Protein AF-A0A376YGI0-F1 (afdb_monomer_lite)

Organism: Escherichia coli (NCBI:txid562)

Secondary structure (DSSP, 8-state):
------S--SHHHHHHHHHHHHHHHHTT--HHHHHHHHHTPPPPTTSSEEEEEETTEEEEE----SHHHHHHHHHHHHHHH-TTS-------------

InterPro domains:
  IPR004101 Mur ligase, C-terminal [PF02875] (46-92)
  IPR036565 Mur-like, catalytic domain superfamily [G3DSA:3.40.1190.10] (1-43)
  IPR036565 Mur-like, catalytic domain superfamily [SSF53623] (3-41)
  IPR036615 Mur ligase, C-terminal domain superfamily [G3DSA:3.90.190.20] (44-94)
  IPR036615 Mur ligase, C-terminal domain superfamily [SSF53244] (45-89)
  IPR050061 Peptidoglycan biosynthesis MurCDEF [PTHR43445] (1-85)

pLDDT: mean 89.17, std 11.32, range [41.66, 98.31]

Structure (mmCIF, N/CA/C/O backbone):
data_AF-A0A376YGI0-F1
#
_entry.id   AF-A0A376YGI0-F1
#
loop_
_atom_site.group_PDB
_atom_site.id
_atom_site.type_symbol
_atom_site.label_atom_id
_atom_site.label_alt_id
_atom_site.label_comp_id
_atom_site.label_asym_id
_atom_site.label_entity_id
_atom_site.label_seq_id
_atom_site.pdbx_PDB_ins_code
_atom_site.Cartn_x
_atom_site.Cartn_y
_atom_site.Cartn_z
_atom_site.occupancy
_atom_site.B_iso_or_equiv
_atom_site.auth_seq_id
_atom_site.auth_comp_id
_atom_site.auth_asym_id
_atom_site.auth_atom_id
_atom_site.pdbx_PDB_model_num
ATOM 1 N N . MET A 1 1 ? 4.139 5.867 -21.115 1.00 73.81 1 MET A N 1
ATOM 2 C CA . MET A 1 1 ? 3.540 6.141 -19.788 1.00 73.81 1 MET A CA 1
ATOM 3 C C . MET A 1 1 ? 3.034 4.831 -19.199 1.00 73.81 1 MET A C 1
ATOM 5 O O . MET A 1 1 ? 2.814 3.911 -19.974 1.00 73.81 1 MET A O 1
ATOM 9 N N . GLY A 1 2 ? 2.891 4.734 -17.876 1.00 88.06 2 GLY A N 1
ATOM 10 C CA . GLY A 1 2 ? 2.295 3.581 -17.190 1.00 88.06 2 GLY A CA 1
ATOM 11 C C . GLY A 1 2 ? 1.280 4.051 -16.145 1.00 88.06 2 GLY A C 1
ATOM 12 O O . GLY A 1 2 ? 1.451 5.134 -15.587 1.00 88.06 2 GLY A O 1
ATOM 13 N N . GLU A 1 3 ? 0.234 3.261 -15.908 1.00 95.25 3 GLU A N 1
ATOM 14 C CA . GLU A 1 3 ? -0.811 3.505 -14.906 1.00 95.25 3 GLU A CA 1
ATOM 15 C C . GLU A 1 3 ? -0.837 2.317 -13.936 1.00 95.25 3 GLU A C 1
ATOM 17 O O . GLU A 1 3 ? -0.885 1.170 -14.375 1.00 95.25 3 GLU A O 1
ATOM 22 N N . VAL A 1 4 ? -0.793 2.574 -12.625 1.00 96.31 4 VAL A N 1
ATOM 23 C CA . VAL A 1 4 ? -0.880 1.523 -11.598 1.00 96.31 4 VAL A CA 1
ATOM 24 C C . VAL A 1 4 ? -2.315 1.438 -11.092 1.00 96.31 4 VAL A C 1
ATOM 26 O O . VAL A 1 4 ? -2.837 2.405 -10.540 1.00 96.31 4 VAL A O 1
ATOM 29 N N . LYS A 1 5 ? -2.935 0.262 -11.226 1.00 94.81 5 LYS A N 1
ATOM 30 C CA . LYS A 1 5 ? -4.251 -0.052 -10.652 1.00 94.81 5 LYS A CA 1
ATOM 31 C C . LYS A 1 5 ? -4.087 -1.120 -9.580 1.00 94.81 5 LYS A C 1
ATOM 33 O O . LYS A 1 5 ? -3.818 -2.271 -9.898 1.00 94.81 5 LYS A O 1
ATOM 38 N N . TRP A 1 6 ? -4.244 -0.737 -8.318 1.00 93.44 6 TRP A N 1
ATOM 39 C CA . TRP A 1 6 ? -4.079 -1.618 -7.159 1.00 93.44 6 TRP A CA 1
ATOM 40 C C . TRP A 1 6 ? -5.050 -1.248 -6.032 1.00 93.44 6 TRP A C 1
ATOM 42 O O . TRP A 1 6 ? -5.722 -0.219 -6.089 1.00 93.44 6 TRP A O 1
ATOM 52 N N . SER A 1 7 ? -5.109 -2.065 -4.981 1.00 89.19 7 SER A N 1
ATOM 53 C CA . SER A 1 7 ? -5.957 -1.815 -3.806 1.00 89.19 7 SER A CA 1
ATOM 54 C C . SER A 1 7 ? -5.217 -1.167 -2.629 1.00 89.19 7 SER A C 1
ATOM 56 O O . SER A 1 7 ? -5.793 -1.016 -1.547 1.00 89.19 7 SER A O 1
ATOM 58 N N . LEU A 1 8 ? -3.928 -0.840 -2.787 1.00 89.88 8 LEU A N 1
ATOM 59 C CA . LEU A 1 8 ? -3.132 -0.225 -1.727 1.00 89.88 8 LEU A CA 1
ATOM 60 C C . LEU A 1 8 ? -3.546 1.234 -1.517 1.00 89.88 8 LEU A C 1
ATOM 62 O O . LEU A 1 8 ? -3.876 1.952 -2.457 1.00 89.88 8 LEU A O 1
ATOM 66 N N . VAL A 1 9 ? -3.502 1.675 -0.259 1.00 87.62 9 VAL A N 1
ATOM 67 C CA . VAL A 1 9 ? -3.915 3.023 0.154 1.00 87.62 9 VAL A CA 1
ATOM 68 C C . VAL A 1 9 ? -2.768 3.787 0.803 1.00 87.62 9 VAL A C 1
ATOM 70 O O . VAL A 1 9 ? -1.850 3.189 1.369 1.00 87.62 9 VAL A O 1
ATOM 73 N N . GLY A 1 10 ? -2.860 5.114 0.770 1.00 86.56 10 GLY A N 1
ATOM 74 C CA . GLY A 1 10 ? -1.923 6.021 1.425 1.00 86.56 10 GLY A CA 1
ATOM 75 C C . GLY A 1 10 ? -0.767 6.465 0.532 1.00 86.56 10 GLY A C 1
ATOM 76 O O . GLY A 1 10 ? -0.214 5.698 -0.255 1.00 86.56 10 GLY A O 1
ATOM 77 N N . GLU A 1 11 ? -0.367 7.720 0.712 1.00 89.38 11 GLU A N 1
ATOM 78 C CA . GLU A 1 11 ? 0.702 8.379 -0.045 1.00 89.38 11 GLU A CA 1
ATOM 79 C C . GLU A 1 11 ? 2.045 7.653 0.053 1.00 89.38 11 GLU A C 1
ATOM 81 O O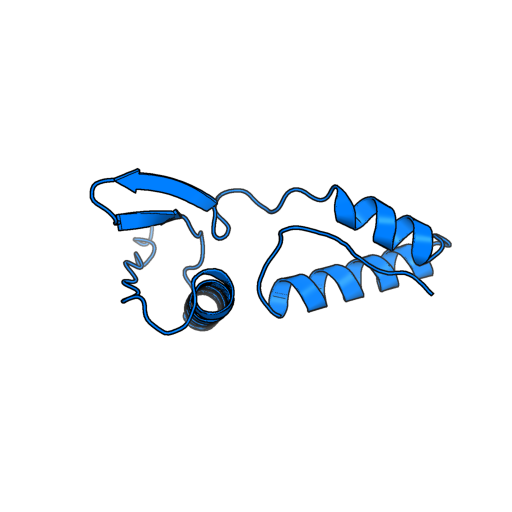 . GLU A 1 11 ? 2.782 7.552 -0.921 1.00 89.38 11 GLU A O 1
ATOM 86 N N . HIS A 1 12 ? 2.325 7.040 1.201 1.00 88.75 12 HIS A N 1
ATOM 87 C CA . HIS A 1 12 ? 3.527 6.237 1.374 1.00 88.75 12 HIS A CA 1
ATOM 88 C C . HIS A 1 12 ? 3.596 5.049 0.398 1.00 88.75 12 HIS A C 1
ATOM 90 O O . HIS A 1 12 ? 4.657 4.778 -0.154 1.00 88.75 12 HIS A O 1
ATOM 96 N N . ASN A 1 13 ? 2.473 4.370 0.125 1.00 91.00 13 ASN A N 1
ATOM 97 C CA . ASN A 1 13 ? 2.454 3.308 -0.883 1.00 91.00 13 ASN A CA 1
ATOM 98 C C . ASN A 1 13 ? 2.606 3.876 -2.296 1.00 91.00 13 ASN A C 1
ATOM 100 O O . ASN A 1 13 ? 3.311 3.273 -3.098 1.00 91.00 13 ASN A O 1
ATOM 104 N N . MET A 1 14 ? 2.032 5.049 -2.590 1.00 93.06 14 MET A N 1
ATOM 105 C CA . MET A 1 14 ? 2.250 5.721 -3.879 1.00 93.06 14 MET A CA 1
ATOM 106 C C . MET A 1 14 ? 3.736 6.024 -4.112 1.00 93.06 14 MET A C 1
ATOM 108 O O . MET A 1 14 ? 4.268 5.684 -5.166 1.00 93.06 14 MET A O 1
ATOM 112 N N . HIS A 1 15 ? 4.429 6.578 -3.111 1.00 95.19 15 HIS A N 1
ATOM 113 C CA . HIS A 1 15 ? 5.871 6.819 -3.180 1.00 95.19 15 HIS A CA 1
ATOM 114 C C . HIS A 1 15 ? 6.671 5.522 -3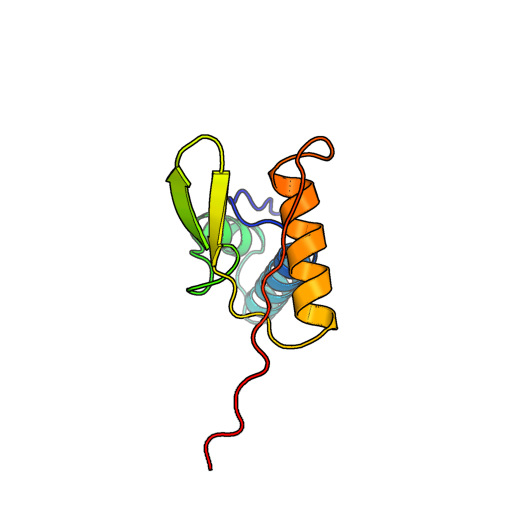.333 1.00 95.19 15 HIS A C 1
ATOM 116 O O . HIS A 1 15 ? 7.547 5.452 -4.191 1.00 95.19 15 HIS A O 1
ATOM 122 N N . ASN A 1 16 ? 6.342 4.473 -2.575 1.00 94.88 16 ASN A N 1
ATOM 123 C CA . ASN A 1 16 ? 7.007 3.174 -2.712 1.00 94.88 16 ASN A CA 1
ATOM 124 C C . ASN A 1 16 ? 6.834 2.592 -4.125 1.00 94.88 16 ASN A C 1
ATOM 126 O O . ASN A 1 16 ? 7.803 2.111 -4.707 1.00 94.88 16 ASN A O 1
ATOM 130 N N . GLY A 1 17 ? 5.630 2.680 -4.699 1.00 95.94 17 GLY A N 1
ATOM 131 C CA . GLY A 1 17 ? 5.358 2.248 -6.071 1.00 95.94 17 GLY A CA 1
ATOM 132 C C . GLY A 1 17 ? 6.145 3.055 -7.103 1.00 95.94 17 GLY A C 1
ATOM 133 O O . GLY A 1 17 ? 6.781 2.477 -7.982 1.00 95.94 17 GLY A O 1
ATOM 134 N N . LEU A 1 18 ? 6.175 4.383 -6.961 1.00 96.56 18 LEU A N 1
ATOM 135 C CA . LEU A 1 18 ? 6.953 5.259 -7.837 1.00 96.56 18 LEU A CA 1
ATOM 136 C C . LEU A 1 18 ? 8.451 4.923 -7.793 1.00 96.56 18 LEU A C 1
ATOM 138 O O . LEU A 1 18 ? 9.083 4.794 -8.841 1.00 96.56 18 LEU A O 1
ATOM 142 N N . MET A 1 19 ? 9.007 4.727 -6.595 1.00 97.81 19 MET A N 1
ATOM 143 C CA . MET A 1 19 ? 10.410 4.346 -6.419 1.00 97.81 19 MET A CA 1
ATOM 144 C C . MET A 1 19 ? 10.705 2.956 -6.991 1.00 97.81 19 MET A C 1
ATOM 146 O O . MET A 1 19 ? 11.748 2.769 -7.614 1.00 97.81 19 MET A O 1
ATOM 150 N N . ALA A 1 20 ? 9.786 1.998 -6.844 1.00 97.56 20 ALA A N 1
ATOM 151 C CA . ALA A 1 20 ? 9.918 0.671 -7.441 1.00 97.56 20 ALA A CA 1
ATOM 152 C C . ALA A 1 20 ? 9.930 0.732 -8.978 1.00 97.56 20 ALA A C 1
ATOM 154 O O . ALA A 1 20 ? 10.787 0.110 -9.606 1.00 97.56 20 ALA A O 1
ATOM 155 N N . ILE A 1 21 ? 9.045 1.529 -9.590 1.00 97.81 21 ILE A N 1
ATOM 156 C CA . ILE A 1 21 ? 9.042 1.759 -11.045 1.00 97.81 21 ILE A CA 1
ATOM 157 C C . ILE A 1 21 ? 10.352 2.419 -11.486 1.00 97.81 21 ILE A C 1
ATOM 159 O O . ILE A 1 21 ? 10.942 1.996 -12.481 1.00 97.81 21 ILE A O 1
ATOM 163 N N . ALA A 1 22 ? 10.831 3.429 -10.754 1.00 97.75 22 ALA A N 1
ATOM 164 C CA . ALA A 1 22 ? 12.085 4.111 -11.065 1.00 97.75 22 ALA A CA 1
ATOM 165 C C . ALA A 1 22 ? 13.291 3.155 -11.001 1.00 97.75 22 ALA A C 1
ATOM 167 O O . ALA A 1 22 ? 14.114 3.137 -11.918 1.00 97.75 22 ALA A O 1
ATOM 168 N N . ALA A 1 23 ? 13.362 2.313 -9.967 1.00 98.31 23 ALA A N 1
ATOM 169 C CA . ALA A 1 23 ? 14.405 1.302 -9.818 1.00 98.31 23 ALA A CA 1
ATOM 170 C C . ALA A 1 23 ? 14.343 0.238 -10.929 1.00 98.31 23 ALA A C 1
ATOM 172 O O . ALA A 1 23 ? 15.365 -0.080 -11.532 1.00 98.31 23 ALA A O 1
ATOM 173 N N . ALA A 1 24 ? 13.151 -0.266 -11.264 1.00 98.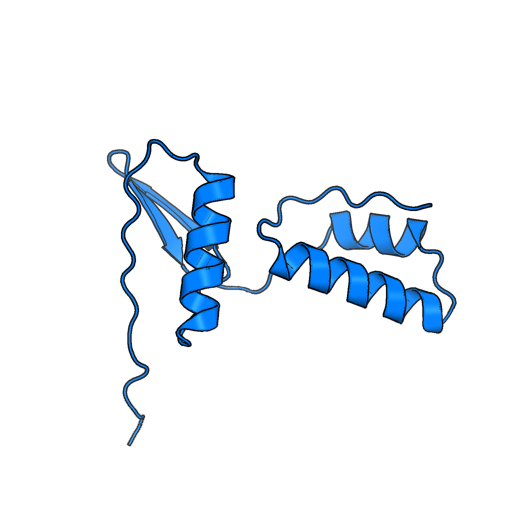00 24 ALA A N 1
ATOM 174 C CA . ALA A 1 24 ? 12.970 -1.229 -12.353 1.00 98.00 24 ALA A CA 1
ATOM 175 C C . ALA A 1 24 ? 13.367 -0.629 -13.713 1.00 98.00 24 ALA A C 1
ATOM 177 O O . ALA A 1 24 ? 14.039 -1.270 -14.523 1.00 98.00 24 ALA A O 1
ATOM 178 N N . ARG A 1 25 ? 13.016 0.641 -13.946 1.00 97.44 25 ARG A N 1
ATOM 179 C CA . ARG A 1 25 ? 13.422 1.371 -15.148 1.00 97.44 25 ARG A CA 1
ATOM 180 C C . ARG A 1 25 ? 14.938 1.510 -15.253 1.00 97.44 25 ARG A C 1
ATOM 182 O O . ARG A 1 25 ? 15.466 1.405 -16.358 1.00 97.44 25 ARG A O 1
ATOM 189 N N . HIS A 1 26 ? 15.633 1.723 -14.137 1.00 98.00 26 HIS A N 1
ATOM 190 C CA . HIS A 1 26 ? 17.092 1.838 -14.117 1.00 98.00 26 HIS A CA 1
ATOM 191 C C . HIS A 1 26 ? 17.797 0.575 -14.643 1.00 98.00 26 HIS A C 1
ATOM 193 O O . HIS A 1 26 ? 18.855 0.683 -15.253 1.00 98.00 26 HIS A O 1
ATOM 199 N N . VAL A 1 27 ? 17.179 -0.601 -14.488 1.00 98.06 27 VAL A N 1
ATOM 200 C CA . VAL A 1 27 ? 17.693 -1.885 -15.001 1.00 98.06 27 VAL A CA 1
ATOM 201 C C . VAL A 1 27 ? 17.047 -2.325 -16.325 1.00 98.06 27 VAL A C 1
ATOM 203 O O . VAL A 1 27 ? 17.209 -3.466 -16.743 1.00 98.06 27 VAL A O 1
ATOM 206 N N . GLY A 1 28 ? 16.326 -1.426 -17.008 1.00 98.00 28 GLY A N 1
ATOM 207 C CA . GLY A 1 28 ? 15.813 -1.646 -18.366 1.00 98.00 28 GLY A CA 1
ATOM 208 C C . GLY A 1 28 ? 14.354 -2.100 -18.477 1.00 98.00 28 GLY A C 1
ATOM 209 O O . GLY A 1 28 ? 13.870 -2.277 -19.592 1.00 98.00 28 GLY A O 1
ATOM 210 N N . VAL A 1 29 ? 13.615 -2.237 -17.371 1.00 98.19 29 VAL A N 1
ATOM 211 C CA . VAL A 1 29 ? 12.184 -2.592 -17.422 1.00 98.19 29 VAL A CA 1
ATOM 212 C C . VAL A 1 29 ? 11.367 -1.408 -17.951 1.00 98.19 29 VAL A C 1
ATOM 214 O O . VAL A 1 29 ? 11.575 -0.252 -17.556 1.00 98.19 29 VAL A O 1
ATOM 217 N N . ALA A 1 30 ? 10.417 -1.657 -18.856 1.00 97.62 30 ALA A N 1
ATOM 218 C CA . ALA A 1 30 ? 9.535 -0.596 -19.322 1.00 97.62 30 ALA A CA 1
ATOM 219 C C . ALA A 1 30 ? 8.614 -0.131 -18.172 1.00 97.62 30 ALA A C 1
ATOM 221 O O . ALA A 1 30 ? 8.067 -0.964 -17.449 1.00 97.62 30 ALA A O 1
ATOM 222 N N . PRO A 1 31 ? 8.368 1.184 -17.999 1.00 96.75 31 PRO A N 1
ATOM 223 C CA . PRO A 1 31 ? 7.515 1.672 -16.913 1.00 96.75 31 PRO A CA 1
ATOM 224 C C . PRO A 1 31 ? 6.092 1.099 -16.936 1.00 96.75 31 PRO A C 1
ATOM 226 O O . PRO A 1 31 ? 5.482 0.952 -15.884 1.00 96.75 31 PRO A O 1
ATOM 229 N N . ALA A 1 32 ? 5.568 0.768 -18.122 1.00 97.12 32 ALA A N 1
ATOM 230 C CA . ALA A 1 32 ? 4.264 0.126 -18.270 1.00 97.12 32 ALA A CA 1
ATOM 231 C C . ALA A 1 32 ? 4.255 -1.299 -17.691 1.00 97.12 32 ALA A C 1
ATOM 233 O O . ALA A 1 32 ? 3.329 -1.650 -16.967 1.00 97.12 32 ALA A O 1
ATOM 234 N N . ASP A 1 33 ? 5.311 -2.082 -17.926 1.00 97.69 33 ASP A N 1
ATOM 235 C CA . ASP A 1 33 ? 5.435 -3.442 -17.391 1.00 97.69 33 ASP A CA 1
ATOM 236 C C . ASP A 1 33 ? 5.586 -3.422 -15.869 1.00 97.69 33 ASP A C 1
ATOM 238 O O . ASP A 1 33 ? 4.915 -4.174 -15.164 1.00 97.69 33 ASP A O 1
ATOM 242 N N . ALA A 1 34 ? 6.403 -2.500 -15.345 1.00 97.88 34 ALA A N 1
ATOM 243 C CA . ALA A 1 34 ? 6.535 -2.294 -13.905 1.00 97.88 34 ALA A CA 1
ATOM 244 C C . ALA A 1 34 ? 5.199 -1.873 -13.264 1.00 97.88 34 ALA A C 1
ATOM 246 O O . ALA A 1 34 ? 4.838 -2.377 -12.201 1.00 97.88 34 ALA A O 1
ATOM 247 N N . ALA A 1 35 ? 4.441 -0.988 -13.920 1.00 97.06 35 ALA A N 1
ATOM 248 C CA . ALA A 1 35 ? 3.132 -0.558 -13.438 1.00 97.06 35 ALA A CA 1
ATOM 249 C C . ALA A 1 35 ? 2.101 -1.701 -13.433 1.00 97.06 35 ALA A C 1
ATOM 251 O O . ALA A 1 35 ? 1.377 -1.868 -12.450 1.00 97.06 35 ALA A O 1
ATOM 252 N N . ASN A 1 36 ? 2.088 -2.528 -14.482 1.00 96.94 36 ASN A N 1
ATOM 253 C CA . ASN A 1 36 ? 1.246 -3.721 -14.562 1.00 96.94 36 ASN A CA 1
ATOM 254 C C . ASN A 1 36 ? 1.601 -4.735 -13.466 1.00 96.94 36 ASN A C 1
ATOM 256 O O . ASN A 1 36 ? 0.710 -5.248 -12.789 1.00 96.94 36 ASN A O 1
ATOM 260 N N . ALA A 1 37 ? 2.895 -4.984 -13.239 1.00 96.50 37 ALA A N 1
ATOM 261 C CA . ALA A 1 37 ? 3.359 -5.886 -12.187 1.00 96.50 37 ALA A CA 1
ATOM 262 C C . ALA A 1 37 ? 2.915 -5.412 -10.793 1.00 96.50 37 ALA A C 1
ATOM 264 O O . ALA A 1 37 ? 2.401 -6.211 -10.006 1.00 96.50 37 ALA A O 1
ATOM 265 N N . LEU A 1 38 ? 3.025 -4.106 -10.513 1.00 96.50 38 LEU A N 1
ATOM 266 C CA . LEU A 1 38 ? 2.539 -3.510 -9.264 1.00 96.50 38 LEU A CA 1
ATOM 267 C C . LEU A 1 38 ? 1.029 -3.679 -9.053 1.00 96.50 38 LEU A C 1
ATOM 269 O O . LEU A 1 38 ? 0.592 -3.705 -7.905 1.00 96.50 38 LEU A O 1
ATOM 273 N N . GLY A 1 39 ? 0.234 -3.855 -10.112 1.00 95.25 39 GLY A N 1
ATOM 274 C CA . GLY A 1 39 ? -1.194 -4.157 -9.983 1.00 95.25 39 GLY A CA 1
ATOM 275 C C . GLY A 1 39 ? -1.478 -5.478 -9.257 1.00 95.25 39 GLY A C 1
ATOM 276 O O . GLY A 1 39 ? -2.494 -5.604 -8.577 1.00 95.25 39 GLY A O 1
ATOM 277 N N . SER A 1 40 ? -0.552 -6.439 -9.340 1.00 93.94 40 SER A N 1
ATOM 278 C CA . SER A 1 40 ? -0.618 -7.725 -8.627 1.00 93.94 40 SER A CA 1
ATOM 279 C C . SER A 1 40 ? 0.104 -7.728 -7.274 1.00 93.94 40 SER A C 1
ATOM 281 O O . SER A 1 40 ? 0.147 -8.756 -6.597 1.00 93.94 40 SER A O 1
ATOM 283 N N . PHE A 1 41 ? 0.688 -6.596 -6.866 1.00 93.69 41 PHE A N 1
ATOM 284 C CA . PHE A 1 41 ? 1.449 -6.516 -5.626 1.00 93.69 41 PHE A CA 1
ATOM 285 C C . PHE A 1 41 ? 0.547 -6.738 -4.409 1.00 93.69 41 PHE A C 1
ATOM 287 O O . PHE A 1 41 ? -0.426 -6.018 -4.179 1.00 93.69 41 PHE A O 1
ATOM 294 N N . ILE A 1 42 ? 0.922 -7.715 -3.588 1.00 88.94 42 ILE A N 1
ATOM 295 C CA . ILE A 1 42 ? 0.292 -7.966 -2.297 1.00 88.94 42 ILE A CA 1
ATOM 296 C C . ILE A 1 42 ? 1.107 -7.227 -1.243 1.00 88.94 42 ILE A C 1
ATOM 298 O O . ILE A 1 42 ? 2.318 -7.414 -1.127 1.00 88.94 42 ILE A O 1
ATOM 302 N N . ASN A 1 43 ? 0.431 -6.373 -0.479 1.00 86.44 43 ASN A N 1
ATOM 303 C CA . ASN A 1 43 ? 1.073 -5.567 0.549 1.00 86.44 43 ASN A CA 1
ATOM 304 C C . ASN A 1 43 ? 1.742 -6.442 1.626 1.00 86.44 43 ASN A C 1
ATOM 306 O O . ASN A 1 43 ? 1.408 -7.615 1.806 1.00 86.44 43 ASN A O 1
ATOM 310 N N . ALA A 1 44 ? 2.663 -5.851 2.385 1.00 88.25 44 ALA A N 1
ATOM 311 C CA . ALA A 1 44 ? 3.279 -6.521 3.521 1.00 88.25 44 ALA A CA 1
ATOM 312 C C . ALA A 1 44 ? 2.212 -7.007 4.519 1.00 88.25 44 ALA A C 1
ATOM 314 O O . ALA A 1 44 ? 1.213 -6.323 4.761 1.00 88.25 44 ALA A O 1
ATOM 315 N N . ARG A 1 45 ? 2.442 -8.176 5.135 1.00 88.44 45 ARG A N 1
ATOM 316 C CA . ARG A 1 45 ? 1.571 -8.671 6.211 1.00 88.44 45 ARG A CA 1
ATOM 317 C C . ARG A 1 45 ? 1.440 -7.626 7.314 1.00 88.44 45 ARG A C 1
ATOM 319 O O . ARG A 1 45 ? 2.421 -6.958 7.650 1.00 88.44 45 ARG A O 1
ATOM 326 N N . ARG A 1 46 ? 0.247 -7.543 7.908 1.00 90.62 46 ARG A N 1
ATOM 327 C CA . ARG A 1 46 ? -0.076 -6.597 8.981 1.00 90.62 46 ARG A CA 1
ATOM 328 C C . ARG A 1 46 ? 0.130 -5.139 8.557 1.00 90.62 46 ARG A C 1
ATOM 330 O O . ARG A 1 46 ? 0.698 -4.357 9.310 1.00 90.62 46 ARG A O 1
ATOM 337 N N . ARG A 1 47 ? -0.262 -4.766 7.335 1.00 91.50 47 ARG A N 1
ATOM 338 C CA . ARG A 1 47 ? -0.220 -3.382 6.832 1.00 91.50 47 ARG A CA 1
ATOM 339 C C . ARG A 1 47 ? -1.616 -2.953 6.391 1.00 91.50 47 ARG A C 1
ATOM 341 O O . ARG A 1 47 ? -2.026 -3.252 5.270 1.00 91.50 47 ARG A O 1
ATOM 348 N N . LEU A 1 48 ? -2.346 -2.280 7.283 1.00 90.38 48 LEU A N 1
ATOM 349 C CA . LEU A 1 48 ? -3.790 -2.026 7.181 1.00 90.38 48 LEU A CA 1
ATOM 350 C C . LEU A 1 48 ? -4.581 -3.275 6.759 1.00 90.38 48 LEU A C 1
ATOM 352 O O . LEU A 1 48 ? -5.473 -3.224 5.905 1.00 90.38 48 LEU A O 1
ATOM 356 N N . GLU A 1 49 ? -4.228 -4.411 7.351 1.00 91.56 49 GLU A N 1
ATOM 357 C CA . GLU A 1 49 ? -4.809 -5.706 7.027 1.00 91.56 49 GLU A CA 1
ATOM 358 C C . GLU A 1 49 ? -6.187 -5.826 7.681 1.00 91.56 49 GLU A C 1
ATOM 360 O O . GLU A 1 49 ? -6.305 -5.725 8.902 1.00 91.56 49 GLU A O 1
ATOM 365 N N . LEU A 1 50 ? -7.236 -6.030 6.881 1.00 91.62 50 LEU A N 1
ATOM 366 C CA . LEU A 1 50 ? -8.584 -6.258 7.400 1.00 91.62 50 LEU A CA 1
ATOM 367 C C . LEU A 1 50 ? -8.622 -7.604 8.130 1.00 91.62 50 LEU A C 1
ATOM 369 O O . LEU A 1 50 ? -8.450 -8.651 7.512 1.00 91.62 50 LEU A O 1
ATOM 373 N N . ARG A 1 51 ? -8.871 -7.574 9.439 1.00 94.69 51 ARG A N 1
ATOM 374 C CA . ARG A 1 51 ? -9.002 -8.779 10.272 1.00 94.69 51 ARG A CA 1
ATOM 375 C C . ARG A 1 51 ? -10.436 -9.282 10.352 1.00 94.69 51 ARG A C 1
ATOM 377 O O . ARG A 1 51 ? -10.649 -10.461 10.609 1.00 94.69 51 ARG A O 1
ATOM 384 N N . GLY A 1 52 ? -11.401 -8.396 10.125 1.00 94.75 52 GLY A N 1
ATOM 385 C CA . GLY A 1 52 ? -12.815 -8.731 10.080 1.00 94.75 52 GLY A CA 1
ATOM 386 C C . GLY A 1 52 ? -13.706 -7.548 10.429 1.00 94.75 52 GLY A C 1
ATOM 387 O O . GLY A 1 52 ? -13.236 -6.444 10.721 1.00 94.75 52 GLY A O 1
ATOM 388 N N . GLU A 1 53 ? -15.005 -7.809 10.408 1.00 96.25 53 GLU A N 1
ATOM 389 C CA . GLU A 1 53 ? -16.045 -6.873 10.808 1.00 96.25 53 GLU A CA 1
ATOM 390 C C . GLU A 1 53 ? -17.028 -7.579 11.742 1.00 96.25 53 GLU A C 1
ATOM 392 O O . GLU A 1 53 ? -17.448 -8.703 11.472 1.00 96.25 53 GLU A O 1
ATOM 397 N N . ALA A 1 54 ? -17.383 -6.927 12.848 1.00 95.56 54 ALA A N 1
ATOM 398 C CA . ALA A 1 54 ? -18.381 -7.420 13.789 1.00 95.56 54 ALA A CA 1
ATOM 399 C C . ALA A 1 54 ? -19.147 -6.244 14.394 1.00 95.56 54 ALA A C 1
ATOM 401 O O . ALA A 1 54 ? -18.542 -5.250 14.790 1.00 95.56 54 ALA A O 1
ATOM 402 N N . ASN A 1 55 ? -20.477 -6.349 14.478 1.00 94.81 55 ASN A N 1
ATOM 403 C CA . ASN A 1 55 ? -21.345 -5.315 15.062 1.00 94.81 55 ASN A CA 1
ATOM 404 C C . ASN A 1 55 ? -21.096 -3.901 14.487 1.00 94.81 55 ASN A C 1
ATOM 406 O O . ASN A 1 55 ? -21.097 -2.915 15.220 1.00 94.81 55 ASN A O 1
ATOM 410 N N . GLY A 1 56 ? -20.823 -3.803 13.179 1.00 91.06 56 GLY A N 1
ATOM 411 C CA . GLY A 1 56 ? -20.510 -2.538 12.499 1.00 91.06 56 GLY A CA 1
ATOM 412 C C . GLY A 1 56 ? -19.117 -1.963 12.799 1.00 91.06 56 GLY A C 1
ATOM 413 O O . GLY A 1 56 ? -18.807 -0.849 12.372 1.00 91.06 56 GLY A O 1
ATOM 414 N N . VAL A 1 57 ? -18.265 -2.703 13.517 1.00 92.50 57 VAL A N 1
ATOM 415 C CA . VAL A 1 57 ? -16.873 -2.345 13.807 1.00 92.50 57 VAL A CA 1
ATOM 416 C C . VAL A 1 57 ? -15.945 -3.127 12.888 1.00 92.50 57 VAL A C 1
ATOM 418 O O . VAL A 1 57 ? -15.875 -4.353 12.949 1.00 92.50 57 VAL A O 1
ATOM 421 N N . THR A 1 58 ? -15.196 -2.406 12.058 1.00 94.31 58 THR A N 1
ATOM 422 C CA . THR A 1 58 ? -14.162 -2.974 11.187 1.00 94.31 58 THR A CA 1
ATOM 423 C C . THR A 1 58 ? -12.808 -2.937 11.894 1.00 94.31 58 THR A C 1
ATOM 425 O O . THR A 1 58 ? -12.364 -1.869 12.321 1.00 94.31 58 THR A O 1
ATOM 428 N N . VAL A 1 59 ? -12.133 -4.083 12.002 1.00 94.56 59 VAL A N 1
ATOM 429 C CA . VAL A 1 59 ? -10.834 -4.204 12.683 1.00 94.56 59 VAL A CA 1
ATOM 430 C C . VAL A 1 59 ? -9.712 -4.333 11.660 1.00 94.56 59 VAL A C 1
ATOM 432 O O . VAL A 1 59 ? -9.733 -5.224 10.809 1.00 94.56 59 VAL A O 1
ATOM 435 N N . TYR A 1 60 ? -8.707 -3.468 11.780 1.00 93.81 60 TYR A N 1
ATOM 436 C CA . TYR A 1 60 ? -7.493 -3.493 10.966 1.00 93.81 60 TYR A CA 1
ATOM 437 C C . TYR A 1 60 ? -6.265 -3.766 11.843 1.00 93.81 60 TYR A C 1
ATOM 439 O O . TYR A 1 60 ? -6.160 -3.203 12.930 1.00 93.81 60 TYR A O 1
ATOM 447 N N . ASP A 1 61 ? -5.336 -4.594 11.363 1.00 93.31 61 ASP A N 1
ATOM 448 C CA . ASP A 1 61 ? -4.009 -4.795 11.967 1.00 93.31 61 ASP A CA 1
ATOM 449 C C . ASP A 1 61 ? -2.944 -4.031 11.162 1.00 93.31 61 ASP A C 1
ATOM 451 O O . ASP A 1 61 ? -2.883 -4.136 9.931 1.00 93.31 61 ASP A O 1
ATOM 455 N N . ASP A 1 62 ? -2.110 -3.255 11.860 1.00 92.88 62 ASP A N 1
ATOM 456 C CA . ASP A 1 62 ? -0.962 -2.548 11.291 1.00 92.88 62 ASP A CA 1
ATOM 457 C C . ASP A 1 62 ? 0.274 -2.698 12.195 1.00 92.88 62 ASP A C 1
ATOM 459 O O . ASP A 1 62 ? 0.189 -2.552 13.414 1.00 92.88 62 ASP A O 1
ATOM 463 N N . PHE A 1 63 ? 1.445 -2.968 11.615 1.00 91.94 63 PHE A N 1
ATOM 464 C CA . PHE A 1 63 ? 2.704 -3.098 12.356 1.00 91.94 63 PHE A CA 1
ATOM 465 C C . PHE A 1 63 ? 3.316 -1.750 12.785 1.00 91.94 63 PHE A C 1
ATOM 467 O O . PHE A 1 63 ? 4.385 -1.735 13.415 1.00 91.94 63 PHE A O 1
ATOM 474 N N . ALA A 1 64 ? 2.709 -0.618 12.415 1.00 90.19 64 ALA A N 1
ATOM 475 C CA . ALA A 1 64 ? 3.175 0.714 12.776 1.00 90.19 64 ALA A CA 1
ATOM 476 C C . ALA A 1 64 ? 3.388 0.864 14.294 1.00 90.19 64 ALA A C 1
ATOM 478 O O . ALA A 1 64 ? 2.471 0.726 15.094 1.00 90.19 64 ALA A O 1
ATOM 479 N N . HIS A 1 65 ? 4.620 1.196 14.679 1.00 90.06 65 HIS A N 1
ATOM 480 C CA . HIS A 1 65 ? 5.039 1.365 16.079 1.00 90.06 65 HIS A CA 1
ATOM 481 C C . HIS A 1 65 ? 5.812 2.669 16.318 1.00 90.06 65 HIS A C 1
ATOM 483 O O . HIS A 1 65 ? 6.081 3.036 17.459 1.00 90.06 65 HIS A O 1
ATOM 489 N N . HIS A 1 66 ? 6.165 3.386 15.249 1.00 90.12 66 HIS A N 1
ATOM 490 C CA . HIS A 1 66 ? 6.766 4.713 15.330 1.00 90.12 66 HIS A CA 1
ATOM 491 C C . HIS A 1 66 ? 5.695 5.793 15.133 1.00 90.12 66 HIS A C 1
ATOM 493 O O . HIS A 1 66 ? 4.813 5.591 14.293 1.00 90.12 66 HIS A O 1
ATOM 499 N N . PRO A 1 67 ? 5.784 6.953 15.815 1.00 91.62 67 PRO A N 1
ATOM 500 C CA . PRO A 1 67 ? 4.782 8.018 15.711 1.00 91.62 67 PRO A CA 1
ATOM 501 C C . PRO A 1 67 ? 4.445 8.405 14.266 1.00 91.62 67 PRO A C 1
ATOM 503 O O . PRO A 1 67 ? 3.277 8.425 13.886 1.00 91.62 67 PRO A O 1
ATOM 506 N N . THR A 1 68 ? 5.459 8.594 13.419 1.00 91.25 68 THR A N 1
ATOM 507 C CA . THR A 1 68 ? 5.278 8.904 11.992 1.00 91.25 68 THR A CA 1
ATOM 508 C C . THR A 1 68 ? 4.524 7.804 11.243 1.00 91.25 68 THR A C 1
ATOM 510 O O . THR A 1 68 ? 3.629 8.088 10.449 1.00 91.25 68 THR A O 1
ATOM 513 N N . ALA A 1 69 ? 4.841 6.534 11.513 1.00 89.44 69 ALA A N 1
ATOM 514 C CA . ALA A 1 69 ? 4.178 5.399 10.874 1.00 89.44 69 ALA A CA 1
ATOM 515 C C . ALA A 1 69 ? 2.717 5.262 11.328 1.00 89.44 69 ALA A C 1
ATOM 517 O O . ALA A 1 69 ? 1.849 4.944 10.514 1.00 89.44 69 ALA A O 1
ATOM 518 N N . ILE A 1 70 ? 2.433 5.534 12.605 1.00 92.06 70 ILE A N 1
ATOM 519 C CA . ILE A 1 70 ? 1.073 5.522 13.160 1.00 92.06 70 ILE A CA 1
ATOM 520 C C . ILE A 1 70 ? 0.238 6.634 12.515 1.00 92.06 70 ILE A C 1
ATOM 522 O O . ILE A 1 70 ? -0.872 6.382 12.049 1.00 92.06 70 ILE A O 1
ATOM 526 N N . LEU A 1 71 ? 0.787 7.847 12.400 1.00 91.38 71 LEU A N 1
ATOM 527 C CA . LEU A 1 71 ? 0.118 8.965 11.727 1.00 91.38 71 LEU A CA 1
ATOM 528 C C . LEU A 1 71 ? -0.184 8.652 10.256 1.00 91.38 71 LEU A C 1
ATOM 530 O O . LEU A 1 71 ? -1.315 8.856 9.811 1.00 91.38 71 LEU A O 1
ATOM 534 N N . ALA A 1 72 ? 0.782 8.090 9.524 1.00 90.44 72 ALA A N 1
ATOM 535 C CA . ALA A 1 72 ? 0.584 7.666 8.138 1.00 90.44 72 ALA A CA 1
ATOM 536 C C . ALA A 1 72 ? -0.519 6.599 8.011 1.00 90.44 72 ALA A C 1
ATOM 538 O O . ALA A 1 72 ? -1.342 6.659 7.097 1.00 90.44 72 ALA A O 1
ATOM 539 N N . THR A 1 73 ? -0.580 5.663 8.961 1.00 91.19 73 THR A N 1
ATOM 540 C CA . THR A 1 73 ? -1.616 4.621 9.028 1.00 91.19 73 THR A CA 1
ATOM 541 C C . THR A 1 73 ? -3.004 5.234 9.221 1.00 91.19 73 THR A C 1
ATOM 543 O O . THR A 1 73 ? -3.934 4.913 8.483 1.00 91.19 73 THR A O 1
ATOM 546 N N . LEU A 1 74 ? -3.149 6.179 10.156 1.00 91.06 74 LEU A N 1
ATOM 547 C CA . LEU A 1 74 ? -4.422 6.861 10.417 1.00 91.06 74 LEU A CA 1
ATOM 548 C C . LEU A 1 74 ? -4.873 7.751 9.254 1.00 91.06 74 LEU A C 1
ATOM 550 O O . LEU A 1 74 ? -6.074 7.854 8.992 1.00 91.06 74 LEU A O 1
ATOM 554 N N . ALA A 1 75 ? -3.935 8.395 8.559 1.00 90.00 75 ALA A N 1
ATOM 555 C CA . ALA A 1 75 ? -4.223 9.178 7.360 1.00 90.00 75 ALA A CA 1
ATOM 556 C C . ALA A 1 75 ? -4.709 8.279 6.210 1.00 90.00 75 ALA A C 1
ATOM 558 O O . ALA A 1 75 ? -5.753 8.545 5.614 1.00 90.00 75 ALA A O 1
ATOM 559 N N . ALA A 1 76 ? -4.008 7.171 5.955 1.00 89.69 76 ALA A N 1
ATOM 560 C CA . ALA A 1 76 ? -4.393 6.195 4.940 1.00 89.69 76 ALA A CA 1
ATOM 561 C C . ALA A 1 76 ? -5.760 5.555 5.239 1.00 89.69 76 ALA A C 1
ATOM 563 O O . ALA A 1 76 ? -6.580 5.402 4.332 1.00 89.69 76 ALA A O 1
ATOM 564 N N . LEU A 1 77 ? -6.047 5.250 6.511 1.00 90.00 77 LEU A N 1
ATOM 565 C CA . LEU A 1 77 ? -7.350 4.732 6.923 1.00 90.00 77 LEU A CA 1
ATOM 566 C C . LEU A 1 77 ? -8.465 5.757 6.667 1.00 90.00 77 LEU A C 1
ATOM 568 O O . LEU A 1 77 ? -9.486 5.399 6.089 1.00 90.00 77 LEU A O 1
ATOM 572 N N . ARG A 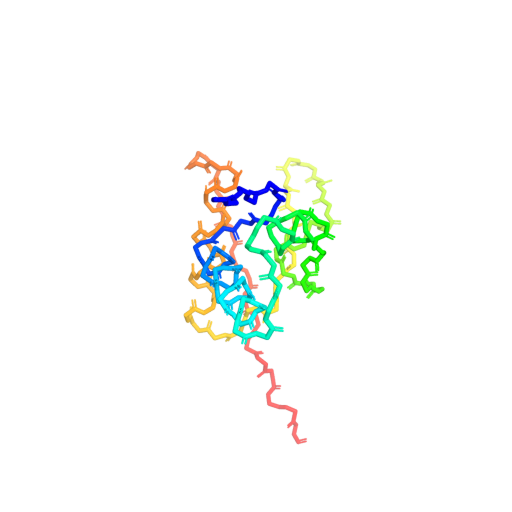1 78 ? -8.257 7.042 6.996 1.00 88.56 78 ARG A N 1
ATOM 573 C CA . ARG A 1 78 ? -9.227 8.111 6.684 1.00 88.56 78 ARG A CA 1
ATOM 574 C C . ARG A 1 78 ? -9.561 8.216 5.202 1.00 88.56 78 ARG A C 1
ATOM 576 O O . ARG A 1 78 ? -10.736 8.345 4.871 1.00 88.56 78 ARG A O 1
ATOM 583 N N . GLY A 1 79 ? -8.561 8.109 4.331 1.00 84.75 79 GLY A N 1
ATOM 584 C CA . GLY A 1 79 ? -8.790 8.086 2.886 1.00 84.75 79 GLY A CA 1
ATOM 585 C C . GLY A 1 79 ? -9.592 6.866 2.420 1.00 84.75 79 GLY A C 1
ATOM 586 O O . GLY A 1 79 ? -10.374 6.974 1.484 1.00 84.75 79 GLY A O 1
ATOM 587 N N . LYS A 1 80 ? -9.431 5.715 3.088 1.00 84.06 80 LYS A N 1
ATOM 588 C CA . LYS A 1 80 ? -10.061 4.444 2.701 1.00 84.06 80 LYS A CA 1
ATOM 589 C C . LYS A 1 80 ? -11.523 4.310 3.137 1.00 84.06 80 LYS A C 1
ATOM 591 O O . LYS A 1 80 ? -12.338 3.839 2.353 1.00 84.06 80 LYS A O 1
ATOM 596 N N . VAL A 1 81 ? -11.847 4.654 4.386 1.00 83.44 81 VAL A N 1
ATOM 597 C CA . VAL A 1 81 ? -13.187 4.424 4.981 1.00 83.44 81 VAL A CA 1
ATOM 598 C C . VAL A 1 81 ? -14.064 5.679 5.073 1.00 83.44 81 VAL A C 1
ATOM 600 O O . VAL A 1 81 ? -15.221 5.583 5.481 1.00 83.44 81 VAL A O 1
ATOM 603 N N . GLY A 1 82 ? -13.554 6.838 4.645 1.00 74.88 82 GLY A N 1
ATOM 604 C CA . GLY A 1 82 ? -14.290 8.103 4.631 1.00 74.88 82 GLY A CA 1
ATOM 605 C C . GLY A 1 82 ? -14.264 8.850 5.971 1.00 74.88 82 GLY A C 1
ATOM 606 O O . GLY A 1 82 ? -13.960 8.294 7.025 1.00 74.88 82 GLY A O 1
ATOM 607 N N . GLY A 1 83 ? -14.567 10.152 5.932 1.00 72.25 83 GLY A N 1
ATOM 608 C CA . GLY A 1 83 ? -14.405 11.065 7.075 1.00 72.25 83 GLY A CA 1
ATOM 609 C C . GLY A 1 83 ? -15.497 11.011 8.151 1.00 72.25 83 GLY A C 1
ATOM 610 O O . GLY A 1 83 ? -15.359 11.670 9.176 1.00 72.25 83 GLY A O 1
ATOM 611 N N . THR A 1 84 ? -16.581 10.261 7.940 1.00 78.31 84 THR A N 1
ATOM 612 C CA . THR A 1 84 ? -17.749 10.236 8.842 1.00 78.31 84 THR A CA 1
ATOM 613 C C . THR A 1 84 ? -17.690 9.134 9.902 1.00 78.31 84 THR A C 1
ATOM 615 O O . THR A 1 84 ? -18.479 9.153 10.848 1.00 78.31 84 THR A O 1
ATOM 618 N N . ARG A 1 85 ? -16.757 8.177 9.786 1.00 83.12 85 ARG A N 1
ATOM 619 C CA . ARG A 1 85 ? -16.571 7.102 10.770 1.00 83.12 85 ARG A CA 1
ATOM 620 C C . ARG A 1 85 ? -15.613 7.529 11.884 1.00 83.12 85 ARG A C 1
ATOM 622 O O . ARG A 1 85 ? -14.651 8.262 11.668 1.00 83.12 85 ARG A O 1
ATOM 629 N N . ARG A 1 86 ? -15.866 7.045 13.103 1.00 89.31 86 ARG A N 1
ATOM 630 C CA . ARG A 1 86 ? -14.945 7.218 14.237 1.00 89.31 86 ARG A CA 1
ATOM 631 C C . ARG A 1 86 ? -13.815 6.203 14.122 1.00 89.31 86 ARG A C 1
ATOM 633 O O . ARG A 1 86 ? -14.076 5.009 14.007 1.00 89.31 86 ARG A O 1
ATOM 640 N N . HIS A 1 87 ? -12.572 6.676 14.149 1.00 88.62 87 HIS A N 1
ATOM 641 C CA . HIS A 1 87 ? -11.387 5.821 14.072 1.00 88.62 87 HIS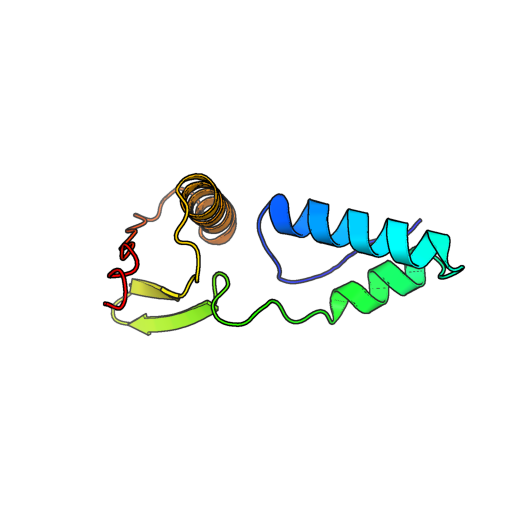 A CA 1
ATOM 642 C C . HIS A 1 87 ? -10.725 5.742 15.441 1.00 88.62 87 HIS A C 1
ATOM 644 O O . HIS A 1 87 ? -10.415 6.768 16.045 1.00 88.62 87 HIS A O 1
ATOM 650 N N . TYR A 1 88 ? -10.489 4.519 15.905 1.00 90.62 88 TYR A N 1
ATOM 651 C CA . TYR A 1 88 ? -9.811 4.237 17.163 1.00 90.62 88 TYR A CA 1
ATOM 652 C C . TYR A 1 88 ? -8.455 3.608 16.858 1.00 90.62 88 TYR A C 1
ATOM 654 O O . TYR A 1 88 ? -8.354 2.726 16.007 1.00 90.62 88 TYR A O 1
ATOM 662 N N . CYS A 1 89 ? -7.411 4.075 17.537 1.00 91.56 89 CYS A N 1
ATOM 663 C CA . CYS A 1 89 ? -6.062 3.537 17.411 1.00 91.56 89 CYS A CA 1
ATOM 664 C C . CYS A 1 89 ? -5.634 2.963 18.757 1.00 91.56 89 CYS A C 1
ATOM 666 O O . CYS A 1 89 ? -5.589 3.690 19.747 1.00 91.56 89 CYS A O 1
ATOM 668 N N . CYS A 1 90 ? -5.312 1.673 18.785 1.00 90.94 90 CYS A N 1
ATOM 669 C CA . CYS A 1 90 ? -4.623 1.047 19.903 1.00 90.94 90 CYS A CA 1
ATOM 670 C C . CYS A 1 90 ? -3.206 0.715 19.431 1.00 90.94 90 CYS A C 1
ATOM 672 O O . CYS A 1 90 ? -3.025 -0.164 18.592 1.00 90.94 90 CYS A O 1
ATOM 674 N N . ALA A 1 91 ? -2.215 1.458 19.922 1.00 86.81 91 ALA A N 1
ATOM 675 C CA . ALA A 1 91 ? -0.813 1.237 19.596 1.00 86.81 91 ALA A CA 1
ATOM 676 C C . ALA A 1 91 ? -0.088 0.694 20.830 1.00 86.81 91 ALA A C 1
ATOM 678 O O . ALA A 1 91 ? -0.073 1.336 21.879 1.00 86.81 91 ALA A O 1
ATOM 679 N N . GLY A 1 92 ? 0.518 -0.485 20.703 1.00 75.50 92 GLY A N 1
ATOM 680 C CA . GLY A 1 92 ? 1.430 -1.003 21.716 1.00 75.50 92 GLY A CA 1
ATOM 681 C C . GLY A 1 92 ? 2.809 -0.374 21.545 1.00 75.50 92 GLY A C 1
ATOM 682 O O . GLY A 1 92 ? 3.378 -0.424 20.452 1.00 75.50 92 GLY A O 1
ATOM 683 N N . SER A 1 93 ? 3.389 0.176 22.612 1.00 65.38 93 SER A N 1
ATOM 684 C CA . SER A 1 93 ? 4.844 0.301 22.653 1.00 65.38 93 SER A CA 1
ATOM 685 C C . SER A 1 93 ? 5.398 -1.125 22.653 1.00 65.38 93 SER A C 1
ATOM 687 O O . SER A 1 93 ? 4.895 -1.984 23.379 1.00 65.38 93 SER A O 1
ATOM 689 N N . ARG A 1 94 ? 6.394 -1.437 21.812 1.00 57.41 94 ARG A N 1
ATOM 690 C CA . ARG A 1 94 ? 7.128 -2.695 21.999 1.00 57.41 94 ARG A CA 1
ATOM 691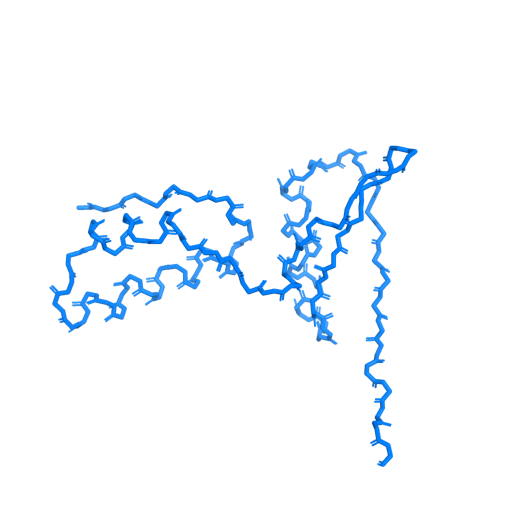 C C . ARG A 1 94 ? 7.617 -2.688 23.446 1.00 57.41 94 ARG A C 1
ATOM 693 O O . ARG A 1 94 ? 8.429 -1.831 23.797 1.00 57.41 94 ARG A O 1
ATOM 700 N N . ALA A 1 95 ? 7.122 -3.612 24.271 1.00 46.94 95 ALA A N 1
ATOM 701 C CA . ALA A 1 95 ? 7.815 -3.960 25.495 1.00 46.94 95 ALA A CA 1
ATOM 702 C C . ALA A 1 95 ? 9.250 -4.279 25.071 1.00 46.94 95 ALA A C 1
ATOM 704 O O . ALA A 1 95 ? 9.472 -5.070 24.148 1.00 46.94 95 ALA A O 1
ATOM 705 N N . ARG A 1 96 ? 10.208 -3.566 25.659 1.00 44.97 96 ARG A N 1
ATOM 706 C CA . ARG A 1 96 ? 11.623 -3.872 25.504 1.00 44.97 96 ARG A CA 1
ATOM 707 C C . ARG A 1 96 ? 11.753 -5.321 25.987 1.00 44.97 96 ARG A C 1
ATOM 709 O O . ARG A 1 96 ? 11.498 -5.578 27.159 1.00 44.97 96 ARG A O 1
ATOM 716 N N . ILE A 1 97 ? 11.977 -6.260 25.069 1.00 41.66 97 ILE A N 1
ATOM 717 C CA . ILE A 1 97 ? 12.281 -7.646 25.438 1.00 41.66 97 ILE A CA 1
ATOM 718 C C . ILE A 1 97 ? 13.544 -7.536 26.312 1.00 41.66 97 ILE A C 1
ATOM 720 O O . ILE A 1 97 ? 14.475 -6.863 25.852 1.00 41.66 97 ILE A O 1
ATOM 724 N N . PRO A 1 98 ? 13.530 -8.016 27.571 1.00 49.00 98 PRO A N 1
ATOM 725 C CA . PRO A 1 98 ? 14.679 -7.900 28.465 1.00 49.00 98 PRO A CA 1
ATOM 726 C C . PRO A 1 98 ? 15.909 -8.611 27.900 1.00 49.00 98 PRO A C 1
ATOM 728 O O . PRO A 1 98 ? 15.731 -9.620 27.178 1.00 49.00 98 PRO A O 1
#

Radius of gyration: 16.25 Å; chains: 1; bounding box: 39×20×48 Å

Foldseek 3Di:
DAAADADDFFPVVVVVLVVQLVVCVVVPDDSNVSRVVNNPDDDDPQCQCFPDDDPNDTDGGHPDADPVSQVRSVVRVCVVPHDPDDDDDDHDHPPPPD

Sequence (98 aa):
MGEVKWSLVGEHNMHNGLMAIAAARHVGVAPADAANALGSFINARRRLELRGEANGVTVYDDFAHHPTAILATLAALRGKVGGTRRHYCCAGSRARIP